Protein AF-A0A6M0BKE5-F1 (afdb_monomer)

Mean predicted aligned error: 8.81 Å

Structure (mmCIF, N/CA/C/O backbone):
data_AF-A0A6M0BKE5-F1
#
_entry.id   AF-A0A6M0BKE5-F1
#
loop_
_atom_site.group_PDB
_atom_site.id
_atom_site.type_symbol
_atom_site.label_atom_id
_atom_site.label_alt_id
_atom_site.label_comp_id
_atom_site.label_asym_id
_atom_site.label_entity_id
_atom_site.label_seq_id
_atom_site.pdbx_PDB_ins_code
_atom_site.Cartn_x
_atom_site.Cartn_y
_atom_site.Cartn_z
_atom_site.occupancy
_atom_site.B_iso_or_equiv
_atom_site.auth_seq_id
_atom_site.auth_comp_id
_atom_site.auth_asym_id
_atom_site.auth_atom_id
_atom_site.pdbx_PDB_model_num
ATOM 1 N N . LYS A 1 1 ? 5.192 2.633 21.430 1.00 71.31 1 LYS A N 1
ATOM 2 C CA . LYS A 1 1 ? 5.355 3.315 20.120 1.00 71.31 1 LYS A CA 1
ATOM 3 C C . LYS A 1 1 ? 6.384 2.606 19.239 1.00 71.31 1 LYS A C 1
ATOM 5 O O . LYS A 1 1 ? 5.980 2.120 18.198 1.00 71.31 1 LYS A O 1
ATOM 10 N N . ALA A 1 2 ? 7.643 2.433 19.668 1.00 86.12 2 ALA A N 1
ATOM 11 C CA . ALA A 1 2 ? 8.632 1.654 18.903 1.00 86.12 2 ALA A CA 1
ATOM 12 C C . ALA A 1 2 ? 8.200 0.191 18.651 1.00 86.12 2 ALA A C 1
ATOM 14 O O . ALA A 1 2 ? 8.270 -0.277 17.526 1.00 86.12 2 ALA A O 1
ATOM 15 N N . ILE A 1 3 ? 7.655 -0.493 19.668 1.00 90.69 3 ILE A N 1
ATOM 16 C CA . ILE A 1 3 ? 7.128 -1.866 19.529 1.00 90.69 3 ILE A CA 1
ATOM 17 C C . ILE A 1 3 ? 5.989 -1.932 18.498 1.00 90.69 3 ILE A C 1
ATOM 19 O O . ILE A 1 3 ? 6.004 -2.782 17.622 1.00 90.69 3 ILE A O 1
ATOM 23 N N . SER A 1 4 ? 5.031 -1.001 18.555 1.00 89.56 4 SER A N 1
ATOM 24 C CA . SER A 1 4 ? 3.914 -0.923 17.602 1.00 89.56 4 SER A CA 1
ATOM 25 C C . SER A 1 4 ? 4.390 -0.679 16.168 1.00 89.56 4 SER A C 1
ATOM 27 O O . SER A 1 4 ? 3.840 -1.255 15.238 1.00 89.56 4 SER A O 1
ATOM 29 N N . PHE A 1 5 ? 5.427 0.145 15.990 1.00 92.38 5 PHE A N 1
ATOM 30 C CA . PHE A 1 5 ? 6.052 0.355 14.686 1.00 92.38 5 PHE A CA 1
ATOM 31 C C . PHE A 1 5 ? 6.738 -0.916 14.174 1.00 92.38 5 PHE A C 1
ATOM 33 O O . PHE A 1 5 ? 6.545 -1.274 13.020 1.00 92.38 5 PHE A O 1
ATOM 40 N N . LEU A 1 6 ? 7.481 -1.633 15.026 1.00 95.19 6 LEU A N 1
ATOM 41 C CA . LEU A 1 6 ? 8.110 -2.903 14.647 1.00 95.19 6 LEU A CA 1
ATOM 42 C C . LEU A 1 6 ? 7.075 -3.962 14.264 1.00 95.19 6 LEU A C 1
ATOM 44 O O . LEU A 1 6 ? 7.254 -4.643 13.263 1.00 95.19 6 LEU A O 1
ATOM 48 N N . ILE A 1 7 ? 5.975 -4.067 15.013 1.00 94.88 7 ILE A N 1
ATOM 49 C CA . ILE A 1 7 ? 4.857 -4.953 14.661 1.00 94.88 7 ILE A CA 1
ATOM 50 C C . ILE A 1 7 ? 4.284 -4.553 13.298 1.00 94.88 7 ILE A C 1
ATOM 52 O O . ILE A 1 7 ? 4.136 -5.407 12.431 1.00 94.88 7 ILE A O 1
ATOM 56 N N . GLY A 1 8 ? 4.023 -3.260 13.083 1.00 94.50 8 GLY A N 1
ATOM 57 C CA . GLY A 1 8 ? 3.546 -2.753 11.796 1.00 94.50 8 GLY A CA 1
ATOM 58 C C . GLY A 1 8 ? 4.498 -3.068 10.641 1.00 94.50 8 GLY A C 1
ATOM 59 O O . GLY A 1 8 ? 4.040 -3.481 9.583 1.00 94.50 8 GLY A O 1
ATOM 60 N N . LEU A 1 9 ? 5.809 -2.941 10.862 1.00 96.19 9 LEU A N 1
ATOM 61 C CA . LEU A 1 9 ? 6.849 -3.256 9.882 1.00 96.19 9 LEU A CA 1
ATOM 62 C C . LEU A 1 9 ? 6.912 -4.754 9.562 1.00 96.19 9 LEU A C 1
ATOM 64 O O . LEU A 1 9 ? 7.038 -5.135 8.403 1.00 96.19 9 LEU A O 1
ATOM 68 N N . VAL A 1 10 ? 6.814 -5.609 10.582 1.00 96.88 10 VAL A N 1
ATOM 69 C CA . VAL A 1 10 ? 6.786 -7.065 10.393 1.00 96.88 10 VAL A CA 1
ATOM 70 C C . VAL A 1 10 ? 5.536 -7.475 9.622 1.00 96.88 10 VAL A C 1
ATOM 72 O O . VAL A 1 10 ? 5.645 -8.254 8.681 1.00 96.88 10 VAL A O 1
ATOM 75 N N . ILE A 1 11 ? 4.368 -6.931 9.972 1.00 95.62 11 ILE A N 1
ATOM 76 C CA . ILE A 1 11 ? 3.110 -7.218 9.273 1.00 95.62 11 ILE A CA 1
ATOM 77 C C . ILE A 1 11 ? 3.182 -6.745 7.818 1.00 95.62 11 ILE A C 1
ATOM 79 O O . ILE A 1 11 ? 2.828 -7.509 6.921 1.00 95.62 11 ILE A O 1
ATOM 83 N N . SER A 1 12 ? 3.660 -5.522 7.564 1.00 96.00 12 SER A N 1
ATOM 84 C CA . SER A 1 12 ? 3.732 -4.992 6.200 1.00 96.00 12 SER A CA 1
ATOM 85 C C . SER A 1 12 ? 4.716 -5.764 5.325 1.00 96.00 12 SER A C 1
ATOM 87 O O . SER A 1 12 ? 4.403 -6.019 4.168 1.00 96.00 12 SER A O 1
ATOM 89 N N . LEU A 1 13 ? 5.855 -6.207 5.863 1.00 95.81 13 LEU A N 1
ATOM 90 C CA . LEU A 1 13 ? 6.785 -7.075 5.135 1.00 95.81 13 LEU A CA 1
ATOM 91 C C . LEU A 1 13 ? 6.209 -8.477 4.914 1.00 95.81 13 LEU A C 1
ATOM 93 O O . LEU A 1 13 ? 6.245 -8.981 3.795 1.00 95.81 13 LEU A O 1
ATOM 97 N N . ALA A 1 14 ? 5.653 -9.105 5.954 1.00 95.94 14 ALA A N 1
ATOM 98 C CA . ALA A 1 14 ? 5.108 -10.459 5.860 1.00 95.94 14 ALA A CA 1
ATOM 99 C C . ALA A 1 14 ? 3.994 -10.547 4.809 1.00 95.94 14 ALA A C 1
ATOM 101 O O . ALA A 1 14 ? 3.972 -11.474 4.001 1.00 95.94 14 ALA A O 1
ATOM 102 N N . LEU A 1 15 ? 3.114 -9.546 4.781 1.00 94.88 15 LEU A N 1
ATOM 103 C CA . LEU A 1 15 ? 1.979 -9.476 3.865 1.00 94.88 15 LEU A CA 1
ATOM 104 C C . LEU A 1 15 ? 2.276 -8.700 2.570 1.00 94.88 15 LEU A C 1
ATOM 106 O O . LEU A 1 15 ? 1.361 -8.512 1.776 1.00 94.88 15 LEU A O 1
ATOM 110 N N . ASN A 1 16 ? 3.511 -8.226 2.358 1.00 96.06 16 ASN A N 1
ATOM 111 C CA . ASN A 1 16 ? 3.893 -7.328 1.258 1.00 96.06 16 ASN A CA 1
ATOM 112 C C . ASN A 1 16 ? 2.871 -6.197 1.020 1.00 96.06 16 ASN A C 1
ATOM 114 O O . ASN A 1 16 ? 2.302 -6.030 -0.062 1.00 96.06 16 ASN A O 1
ATOM 118 N N . ILE A 1 17 ? 2.586 -5.452 2.085 1.00 95.31 17 ILE A N 1
ATOM 119 C CA . ILE A 1 17 ? 1.710 -4.285 2.043 1.00 95.31 17 ILE A CA 1
ATOM 120 C C . ILE A 1 17 ? 2.586 -3.072 1.743 1.00 95.31 17 ILE A C 1
ATOM 122 O O . ILE A 1 17 ? 3.230 -2.518 2.636 1.00 95.31 17 ILE A O 1
ATOM 126 N N . ASP A 1 18 ? 2.594 -2.661 0.478 1.00 95.94 18 ASP A N 1
ATOM 127 C CA . ASP A 1 18 ? 3.297 -1.480 -0.019 1.00 95.94 18 ASP A CA 1
ATOM 128 C C . ASP A 1 18 ? 2.288 -0.403 -0.438 1.00 95.94 18 ASP A C 1
ATOM 130 O O . ASP A 1 18 ? 1.642 -0.489 -1.483 1.00 95.94 18 ASP A O 1
ATOM 134 N N . 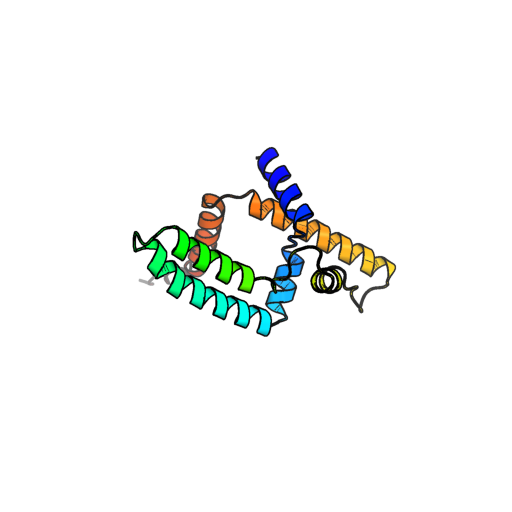THR A 1 19 ? 2.179 0.647 0.378 1.00 95.75 19 THR A N 1
ATOM 135 C CA . THR A 1 19 ? 1.253 1.767 0.163 1.00 95.75 19 THR A CA 1
ATOM 136 C C . THR A 1 19 ? 1.482 2.474 -1.178 1.00 95.75 19 THR A C 1
ATOM 138 O O . THR A 1 19 ? 0.517 2.913 -1.807 1.00 95.75 19 THR A O 1
ATOM 141 N N . ILE A 1 20 ? 2.731 2.598 -1.641 1.00 95.81 20 ILE A N 1
ATOM 142 C CA . ILE A 1 20 ? 3.036 3.276 -2.909 1.00 95.81 20 ILE A CA 1
ATOM 143 C C . ILE A 1 20 ? 2.583 2.408 -4.080 1.00 95.81 20 ILE A C 1
ATOM 145 O O . ILE A 1 20 ? 1.962 2.923 -5.012 1.00 95.81 20 ILE A O 1
ATOM 149 N N . ASN A 1 21 ? 2.877 1.110 -4.038 1.00 94.38 21 ASN A N 1
ATOM 150 C CA . ASN A 1 21 ? 2.434 0.170 -5.061 1.00 94.38 21 ASN A CA 1
ATOM 151 C C . ASN A 1 21 ? 0.900 0.109 -5.128 1.00 94.38 21 ASN A C 1
ATOM 153 O O . ASN A 1 21 ? 0.333 0.419 -6.173 1.00 94.38 21 ASN A O 1
ATOM 157 N N . ILE A 1 22 ? 0.228 -0.141 -3.998 1.00 93.81 22 ILE A N 1
ATOM 158 C CA . ILE A 1 22 ? -1.243 -0.175 -3.910 1.00 93.81 22 ILE A CA 1
ATOM 159 C C . ILE A 1 22 ? -1.844 1.110 -4.496 1.00 93.81 22 ILE A C 1
ATOM 161 O O . ILE A 1 22 ? -2.712 1.055 -5.364 1.00 93.81 22 ILE A O 1
ATOM 165 N N . SER A 1 23 ? -1.345 2.277 -4.079 1.00 93.12 23 SER A N 1
ATOM 166 C CA . SER A 1 23 ? -1.830 3.566 -4.582 1.00 93.12 23 SER A CA 1
ATOM 167 C C . SER A 1 23 ? -1.663 3.699 -6.101 1.00 93.12 23 SER A C 1
ATOM 169 O O . SER A 1 23 ? -2.596 4.117 -6.788 1.00 93.12 23 SER A O 1
ATOM 171 N N . ASN A 1 24 ? -0.519 3.281 -6.653 1.00 91.75 24 ASN A N 1
ATOM 172 C CA . ASN A 1 24 ? -0.279 3.327 -8.0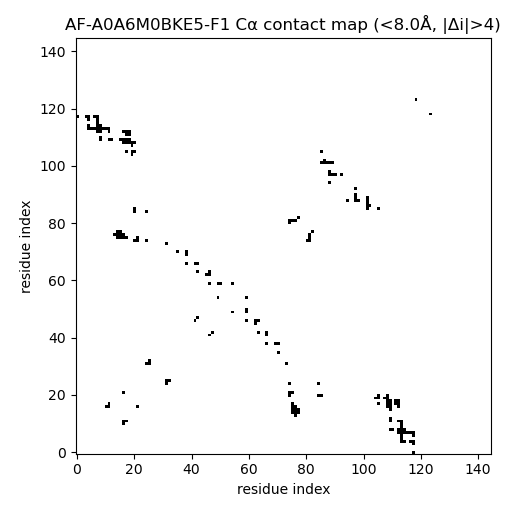97 1.00 91.75 24 ASN A CA 1
ATOM 173 C C . ASN A 1 24 ? -1.235 2.414 -8.876 1.00 91.75 24 ASN A C 1
ATOM 175 O O . ASN A 1 24 ? -1.761 2.844 -9.904 1.00 91.75 24 ASN A O 1
ATOM 179 N N . GLN A 1 25 ? -1.495 1.199 -8.390 1.00 90.38 25 GLN A N 1
ATOM 180 C CA . GLN A 1 25 ? -2.400 0.263 -9.065 1.00 90.38 25 GLN A CA 1
ATOM 181 C C . GLN A 1 25 ? -3.845 0.761 -9.032 1.00 90.38 25 GLN A C 1
ATOM 183 O O . GLN A 1 25 ? -4.524 0.774 -10.057 1.00 90.38 25 GLN A O 1
ATOM 188 N N . PHE A 1 26 ? -4.301 1.265 -7.883 1.00 89.62 26 PHE A N 1
ATOM 189 C CA . PHE A 1 26 ? -5.636 1.852 -7.757 1.00 89.62 26 PHE A CA 1
ATOM 190 C C . PHE A 1 26 ? -5.789 3.121 -8.599 1.00 89.62 26 PHE A C 1
ATOM 192 O O . PHE A 1 26 ? -6.852 3.352 -9.175 1.00 89.62 26 PHE A O 1
ATOM 199 N N . TYR A 1 27 ? -4.748 3.951 -8.688 1.00 90.00 27 TYR A N 1
ATOM 200 C CA . TYR A 1 27 ? -4.792 5.175 -9.483 1.00 90.00 27 TYR A CA 1
ATOM 201 C C . TYR A 1 27 ? -4.845 4.883 -10.990 1.00 90.00 27 TYR A C 1
ATOM 203 O O . TYR A 1 27 ? -5.592 5.546 -11.711 1.00 90.00 27 TYR A O 1
ATOM 211 N N . LYS A 1 28 ? -4.095 3.879 -11.465 1.00 87.94 28 LYS A N 1
ATOM 212 C CA . LYS A 1 28 ? -4.019 3.514 -12.889 1.00 87.94 28 LYS A CA 1
ATOM 213 C C . LYS A 1 28 ? -5.189 2.638 -13.358 1.00 87.94 28 LYS A C 1
ATOM 215 O O . LYS A 1 28 ? -5.706 2.862 -14.450 1.00 87.94 28 LYS A O 1
ATOM 220 N N . ASN A 1 29 ? -5.634 1.670 -12.551 1.00 86.38 29 ASN A N 1
ATOM 221 C CA . ASN A 1 29 ? -6.632 0.677 -12.959 1.00 86.38 29 ASN A CA 1
ATOM 222 C C . ASN A 1 29 ? -8.045 1.042 -12.484 1.00 86.38 29 ASN A C 1
ATOM 224 O O . ASN A 1 29 ? -8.460 0.777 -11.353 1.00 86.38 29 ASN A O 1
ATOM 228 N N . HIS A 1 30 ? -8.839 1.602 -13.400 1.00 85.25 30 HIS A N 1
ATOM 229 C CA . HIS A 1 30 ? -10.236 1.962 -13.132 1.00 85.25 30 HIS A CA 1
ATOM 230 C C . HIS A 1 30 ? -11.132 0.738 -12.843 1.00 85.25 30 HIS A C 1
ATOM 232 O O . HIS A 1 30 ? -12.137 0.865 -12.143 1.00 85.25 30 HIS A O 1
ATOM 238 N N . SER A 1 31 ? -10.752 -0.442 -13.346 1.00 83.50 31 SER A N 1
ATOM 239 C CA . SER A 1 31 ? -11.415 -1.730 -13.099 1.00 83.50 31 SER A CA 1
ATOM 240 C C . SER A 1 31 ? -11.257 -2.201 -11.653 1.00 83.50 31 SER A C 1
ATOM 242 O O . SER A 1 31 ? -12.250 -2.563 -11.031 1.00 83.50 31 SER A O 1
ATOM 244 N N . VAL A 1 32 ? -10.047 -2.117 -11.088 1.00 83.88 32 VAL A N 1
ATOM 245 C CA . VAL A 1 32 ? -9.768 -2.475 -9.684 1.00 83.88 32 VAL A CA 1
ATOM 246 C C . VAL A 1 32 ? -10.603 -1.601 -8.751 1.00 83.88 32 VAL A C 1
ATOM 248 O O . VAL A 1 32 ? -11.277 -2.105 -7.858 1.00 83.88 32 VAL A O 1
ATOM 251 N N . ARG A 1 33 ? -10.661 -0.291 -9.017 1.00 83.94 33 ARG A N 1
ATOM 252 C CA . ARG A 1 33 ? -11.520 0.635 -8.262 1.00 83.94 33 ARG A CA 1
ATOM 253 C C . ARG A 1 33 ? -13.004 0.283 -8.359 1.00 83.94 33 ARG A C 1
ATOM 255 O O . ARG A 1 33 ? -13.713 0.355 -7.359 1.00 83.94 33 ARG A O 1
ATOM 262 N N . ALA A 1 34 ? -13.483 -0.063 -9.553 1.00 86.81 34 ALA A N 1
ATOM 263 C CA . ALA A 1 34 ? -14.879 -0.436 -9.758 1.00 86.81 34 ALA A CA 1
ATOM 264 C C . ALA A 1 34 ? -15.233 -1.736 -9.018 1.00 86.81 34 ALA A C 1
ATOM 266 O O . ALA A 1 34 ? -16.251 -1.775 -8.331 1.00 86.81 34 ALA A O 1
ATOM 267 N N . ALA A 1 35 ? -14.364 -2.748 -9.091 1.00 85.44 35 ALA A N 1
ATOM 268 C CA . ALA A 1 35 ? -14.534 -4.020 -8.395 1.00 85.44 35 ALA A CA 1
ATOM 269 C C . ALA A 1 35 ? -14.560 -3.834 -6.870 1.00 85.44 35 ALA A C 1
ATOM 271 O O . ALA A 1 35 ? -15.482 -4.308 -6.211 1.00 85.44 35 ALA A O 1
ATOM 272 N N . VAL A 1 36 ? -13.627 -3.055 -6.308 1.00 87.12 36 VAL A N 1
ATOM 273 C CA . VAL A 1 36 ? -13.618 -2.749 -4.865 1.00 87.12 36 VAL A CA 1
ATOM 274 C C . VAL A 1 36 ? -14.899 -2.036 -4.439 1.00 87.12 36 VAL A C 1
ATOM 276 O O . VAL A 1 36 ? -15.482 -2.387 -3.416 1.00 87.12 36 VAL A O 1
ATOM 279 N N . ASN A 1 37 ? -15.384 -1.070 -5.224 1.00 88.69 37 ASN A N 1
ATOM 280 C CA . ASN A 1 37 ? -16.637 -0.378 -4.913 1.00 88.69 37 ASN A CA 1
ATOM 281 C C . ASN A 1 37 ? -17.848 -1.320 -4.973 1.00 88.69 37 ASN A C 1
ATOM 283 O O . ASN A 1 37 ? -18.748 -1.212 -4.144 1.00 88.69 37 ASN A O 1
ATOM 287 N N . G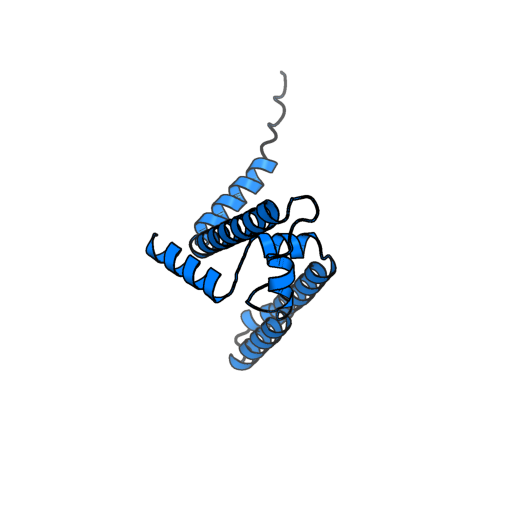LN A 1 38 ? -17.873 -2.251 -5.929 1.00 87.50 38 GLN A N 1
ATOM 288 C CA . GLN A 1 38 ? -18.930 -3.255 -6.034 1.00 87.50 38 GLN A CA 1
ATOM 289 C C . GLN A 1 38 ? -18.949 -4.177 -4.808 1.00 87.50 38 GLN A C 1
ATOM 291 O O . GLN A 1 38 ? -20.008 -4.350 -4.204 1.00 87.50 38 GLN A O 1
ATOM 296 N N . VAL A 1 39 ? -17.788 -4.702 -4.405 1.00 86.00 39 VAL A N 1
ATOM 297 C CA . VAL A 1 39 ? -17.659 -5.541 -3.202 1.00 86.00 39 VAL A CA 1
ATOM 298 C C . VAL A 1 39 ? -18.011 -4.744 -1.943 1.00 86.00 39 VAL A C 1
ATOM 300 O O . VAL A 1 39 ? -18.764 -5.218 -1.100 1.00 86.00 39 VAL A O 1
ATOM 303 N N . THR A 1 40 ? -17.570 -3.489 -1.844 1.00 85.25 40 THR A N 1
ATOM 304 C CA . THR A 1 40 ? -17.895 -2.613 -0.705 1.00 85.25 40 THR A CA 1
ATOM 305 C C . THR A 1 40 ? -19.401 -2.385 -0.573 1.00 85.25 40 THR A C 1
ATOM 307 O O . THR A 1 40 ? -19.940 -2.493 0.525 1.00 85.25 40 THR A O 1
ATOM 310 N N . ASN A 1 41 ? -20.103 -2.114 -1.679 1.00 86.44 41 ASN A N 1
ATOM 311 C CA . ASN A 1 41 ? -21.561 -1.947 -1.662 1.00 86.44 41 ASN A CA 1
ATOM 312 C C . ASN A 1 41 ? -22.277 -3.222 -1.210 1.00 86.44 41 ASN A C 1
ATOM 314 O O . ASN A 1 41 ? -23.289 -3.148 -0.514 1.00 86.44 41 ASN A O 1
ATOM 318 N N . ARG A 1 42 ? -21.743 -4.386 -1.586 1.00 81.62 42 ARG A N 1
ATOM 319 C CA . ARG A 1 42 ? -22.255 -5.677 -1.140 1.00 81.62 42 ARG A CA 1
ATOM 320 C C . ARG A 1 42 ? -22.061 -5.859 0.366 1.00 81.62 42 ARG A C 1
ATOM 322 O O . ARG A 1 42 ? -23.043 -6.101 1.053 1.00 81.62 42 ARG A O 1
ATOM 329 N N . ILE A 1 43 ? -20.854 -5.619 0.884 1.00 82.38 43 ILE A N 1
ATOM 330 C CA . ILE A 1 43 ? -20.546 -5.692 2.324 1.00 82.38 43 ILE A CA 1
ATOM 331 C C . ILE A 1 43 ? -21.441 -4.741 3.122 1.00 82.38 43 ILE A C 1
ATOM 333 O O . ILE A 1 43 ? -22.062 -5.142 4.097 1.00 82.38 43 ILE A O 1
ATOM 337 N N . VAL A 1 44 ? -21.562 -3.477 2.717 1.00 84.94 44 VAL A N 1
ATOM 338 C CA . VAL A 1 44 ? -22.370 -2.505 3.472 1.00 84.94 44 VAL A CA 1
ATOM 339 C C . VAL A 1 44 ? -23.846 -2.914 3.515 1.00 84.94 44 VAL A C 1
ATOM 341 O O . VAL A 1 44 ? -24.474 -2.790 4.566 1.00 84.94 44 VAL A O 1
ATOM 344 N N . ASN A 1 45 ? -24.390 -3.437 2.414 1.00 82.00 45 ASN A N 1
ATOM 345 C CA . ASN A 1 45 ? -25.792 -3.848 2.347 1.00 82.00 45 ASN A CA 1
ATOM 346 C C . ASN A 1 45 ? -26.059 -5.193 3.045 1.00 82.00 45 ASN A C 1
ATOM 348 O O . ASN A 1 45 ? -27.042 -5.310 3.773 1.00 82.00 45 ASN A O 1
ATOM 352 N N . GLU A 1 46 ? -25.203 -6.197 2.841 1.00 73.81 46 GLU A N 1
ATOM 353 C CA . GLU A 1 46 ? -25.371 -7.551 3.390 1.00 73.81 46 GLU A CA 1
ATOM 354 C C . GLU A 1 46 ? -24.916 -7.622 4.857 1.00 73.81 46 GLU A C 1
ATOM 356 O O . GLU A 1 46 ? -25.651 -8.092 5.727 1.00 73.81 46 GLU A O 1
ATOM 361 N N . THR A 1 47 ? -23.737 -7.082 5.172 1.00 72.94 47 THR A N 1
ATOM 362 C CA . THR A 1 47 ? -23.183 -7.076 6.534 1.00 72.94 47 THR A CA 1
ATOM 363 C C . THR A 1 47 ? -23.869 -6.042 7.427 1.00 72.94 47 THR A C 1
ATOM 365 O O . THR A 1 47 ? -24.037 -6.279 8.621 1.00 72.94 47 THR A O 1
ATOM 368 N N . GLY A 1 48 ? -24.333 -4.913 6.875 1.00 72.94 48 GLY A N 1
ATOM 369 C CA . GLY A 1 48 ? -25.099 -3.918 7.636 1.00 72.94 48 GLY A CA 1
ATOM 370 C C . GLY A 1 48 ? -26.388 -4.489 8.235 1.00 72.94 48 GLY A C 1
ATOM 371 O O . GLY A 1 48 ? -26.731 -4.163 9.371 1.00 72.94 48 GLY A O 1
ATOM 372 N N . ALA A 1 49 ? -27.053 -5.395 7.513 1.00 70.38 49 ALA A N 1
ATOM 373 C CA . ALA A 1 49 ? -28.230 -6.102 8.005 1.00 70.38 49 ALA A CA 1
ATOM 374 C C . ALA A 1 49 ? -27.879 -7.138 9.091 1.00 70.38 49 ALA A C 1
ATOM 376 O O . ALA A 1 49 ? -28.604 -7.248 10.078 1.00 70.38 49 ALA A O 1
ATOM 377 N N . CYS A 1 50 ? -26.752 -7.854 8.961 1.00 74.31 50 CYS A N 1
ATOM 378 C CA . CYS A 1 50 ? -26.360 -8.875 9.942 1.00 74.31 50 CYS A CA 1
ATOM 379 C C . CYS A 1 50 ? -25.731 -8.310 11.225 1.00 74.31 50 CYS A C 1
ATOM 381 O O . CYS A 1 50 ? -25.844 -8.937 12.270 1.00 74.31 50 CYS A O 1
ATOM 383 N N . LEU A 1 51 ? -25.124 -7.118 11.190 1.00 73.50 51 LEU A N 1
ATOM 384 C CA . LEU A 1 51 ? -24.599 -6.449 12.391 1.00 73.50 51 LEU A CA 1
ATOM 385 C C . LEU A 1 51 ? -25.690 -5.776 13.237 1.00 73.50 51 LEU A C 1
ATOM 387 O O . LEU A 1 51 ? -25.487 -5.545 14.427 1.00 73.50 51 LEU A O 1
ATOM 391 N N . GLN A 1 52 ? -26.824 -5.419 12.626 1.00 72.25 52 GLN A N 1
ATOM 392 C CA . GLN A 1 52 ? -27.953 -4.788 13.322 1.00 72.25 52 GLN A CA 1
ATOM 393 C C . GLN A 1 52 ? -28.921 -5.802 13.933 1.00 72.25 52 GLN A C 1
ATOM 395 O O . GLN A 1 52 ? -29.668 -5.462 14.849 1.00 72.25 52 GLN A O 1
ATOM 400 N N . GLN A 1 53 ? -28.917 -7.035 13.433 1.00 63.62 53 GLN A N 1
ATOM 401 C CA . GLN A 1 53 ? -29.804 -8.093 13.884 1.00 63.62 53 GLN A CA 1
ATOM 402 C C . GLN A 1 53 ? -28.979 -9.109 14.679 1.00 63.62 53 GLN A C 1
ATOM 404 O O . GLN A 1 53 ? -27.971 -9.585 14.173 1.00 63.62 53 GLN A O 1
ATOM 409 N N . GLU A 1 54 ? -29.400 -9.475 15.896 1.00 60.25 54 G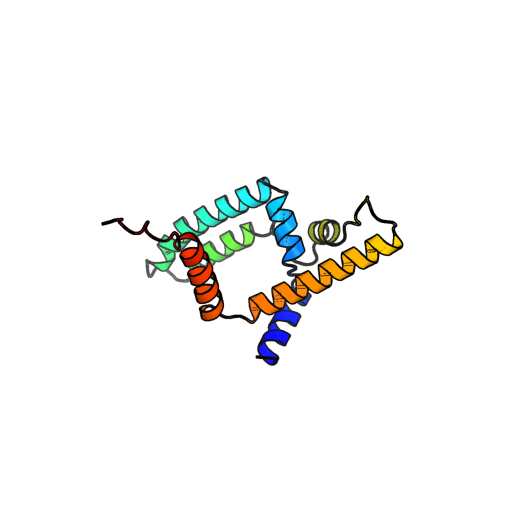LU A N 1
ATOM 410 C CA . GLU A 1 54 ? -28.870 -10.633 16.650 1.00 60.25 54 GLU A CA 1
ATOM 411 C C . GLU A 1 54 ? -29.225 -11.957 15.933 1.00 60.25 54 GLU A C 1
ATOM 413 O O . GLU A 1 54 ? -29.876 -12.846 16.479 1.00 60.25 54 GLU A O 1
ATOM 418 N N . SER A 1 55 ? -28.875 -12.073 14.653 1.00 58.84 55 SER A N 1
ATOM 419 C CA . SER A 1 55 ? -29.005 -13.293 13.873 1.00 58.84 55 SER A CA 1
ATOM 420 C C . SER A 1 55 ? -27.884 -14.258 14.250 1.00 58.84 55 SER A C 1
ATOM 422 O O . SER A 1 55 ? -26.824 -13.837 14.721 1.00 58.84 55 SER A O 1
ATOM 424 N N . ASN A 1 56 ? -28.129 -15.554 14.039 1.00 59.62 56 ASN A N 1
ATOM 425 C CA . ASN A 1 56 ? -27.179 -16.640 14.268 1.00 59.62 56 ASN A CA 1
ATOM 426 C C . ASN A 1 56 ? -25.770 -16.226 13.829 1.00 59.62 56 ASN A C 1
ATOM 428 O O . ASN A 1 56 ? -25.526 -15.970 12.652 1.00 59.62 56 ASN A O 1
ATOM 432 N N . SER A 1 57 ? -24.856 -16.164 14.802 1.00 66.31 57 SER A N 1
ATOM 433 C CA . SER A 1 57 ? -23.506 -15.611 14.644 1.00 66.31 57 SER A CA 1
ATOM 434 C C . SER A 1 57 ? -22.794 -16.168 13.403 1.00 66.31 57 SER A C 1
ATOM 436 O O . SER A 1 57 ? -22.149 -15.423 12.671 1.00 66.31 57 SER A O 1
ATOM 438 N N . ASN A 1 58 ? -23.002 -17.454 13.110 1.00 74.00 58 ASN A N 1
ATOM 439 C CA . ASN A 1 58 ? -22.343 -18.181 12.028 1.00 74.00 58 ASN A CA 1
ATOM 440 C C . ASN A 1 58 ? -22.725 -17.680 10.622 1.00 74.00 58 ASN A C 1
ATOM 442 O O . ASN A 1 58 ? -21.841 -17.551 9.785 1.00 74.00 58 ASN A O 1
ATOM 446 N N . ASP A 1 59 ? -23.984 -17.298 10.377 1.00 78.00 59 ASP A N 1
ATOM 447 C CA . ASP A 1 59 ? -24.425 -16.842 9.045 1.00 78.00 59 ASP A CA 1
ATOM 448 C C . ASP A 1 59 ? -23.815 -15.470 8.689 1.00 78.00 59 ASP A C 1
ATOM 450 O O . ASP A 1 59 ? -23.485 -15.182 7.534 1.00 78.00 59 ASP A O 1
ATOM 454 N N . CYS A 1 60 ? -23.627 -14.609 9.698 1.00 81.75 60 CYS A N 1
ATOM 455 C CA . CYS A 1 60 ? -22.968 -13.309 9.529 1.00 81.75 60 CYS A CA 1
ATOM 456 C C . CYS A 1 60 ? -21.456 -13.485 9.325 1.00 81.75 60 CYS A C 1
ATOM 458 O O . CYS A 1 60 ? -20.880 -12.817 8.466 1.00 81.75 60 CYS A O 1
ATOM 460 N N . TYR A 1 61 ? -20.822 -14.415 10.052 1.00 82.44 61 TYR A N 1
ATOM 461 C CA . TYR A 1 61 ? -19.419 -14.772 9.817 1.00 82.44 61 TYR A CA 1
ATOM 462 C C . TYR A 1 61 ? -19.199 -15.283 8.390 1.00 82.44 61 TYR A C 1
ATOM 464 O O . TYR A 1 61 ? -18.294 -14.781 7.726 1.00 82.44 61 TYR A O 1
ATOM 472 N N . ASP A 1 62 ? -20.050 -16.185 7.897 1.00 84.62 62 ASP A N 1
ATOM 473 C CA . ASP A 1 62 ? -19.953 -16.735 6.537 1.00 84.62 62 ASP A CA 1
ATOM 474 C C . ASP A 1 62 ? -20.147 -15.663 5.451 1.00 84.62 62 ASP A C 1
ATOM 476 O O . ASP A 1 62 ? -19.477 -15.665 4.416 1.00 84.62 62 ASP A O 1
ATOM 480 N N . SER A 1 63 ? -21.022 -14.685 5.703 1.00 81.12 63 SER A N 1
ATOM 481 C CA . SER A 1 63 ? -21.224 -13.553 4.790 1.00 81.12 63 SER A CA 1
ATOM 482 C C . SER A 1 63 ? -19.993 -12.637 4.731 1.00 81.12 63 SER A C 1
ATOM 484 O O . SER A 1 63 ? -19.611 -12.167 3.659 1.00 81.12 63 SER A O 1
ATOM 486 N N . ILE A 1 64 ? -19.338 -12.399 5.874 1.00 82.81 64 ILE A N 1
ATOM 487 C CA . ILE A 1 64 ? -18.110 -11.596 5.941 1.00 82.81 64 ILE A CA 1
ATOM 488 C C . ILE A 1 64 ? -16.949 -12.338 5.276 1.00 82.81 64 ILE A C 1
ATOM 490 O O . ILE A 1 64 ? -16.207 -11.725 4.510 1.00 82.81 64 ILE A O 1
ATOM 494 N N . THR A 1 65 ? -16.780 -13.635 5.539 1.00 85.00 65 THR A N 1
ATOM 495 C CA . THR A 1 65 ? -15.682 -14.420 4.955 1.00 85.00 65 THR A CA 1
ATOM 496 C C . THR A 1 65 ? -15.826 -14.534 3.443 1.00 85.00 65 THR A C 1
ATOM 498 O O . THR A 1 65 ? -14.858 -14.259 2.739 1.00 85.00 65 THR A O 1
ATOM 501 N N . SER A 1 66 ? -17.031 -14.797 2.926 1.00 84.88 66 SER A N 1
ATOM 502 C CA . SER A 1 66 ? -17.272 -14.808 1.478 1.00 84.88 66 SER A CA 1
ATOM 503 C C . SER A 1 66 ? -16.971 -13.455 0.828 1.00 84.88 66 SER A C 1
ATOM 505 O O . SER A 1 66 ? -16.417 -13.414 -0.269 1.00 84.88 66 SER A O 1
ATOM 507 N N . ALA A 1 67 ? -17.312 -12.342 1.482 1.00 80.62 67 ALA A N 1
ATOM 508 C CA . ALA A 1 67 ? -17.023 -11.018 0.941 1.00 80.62 67 ALA A CA 1
ATOM 509 C C . ALA A 1 67 ? -15.531 -10.642 1.024 1.00 80.62 67 ALA A C 1
ATOM 511 O O . ALA A 1 67 ? -15.048 -9.843 0.221 1.00 80.62 67 ALA A O 1
ATOM 512 N N . VAL A 1 68 ? -14.792 -11.209 1.983 1.00 81.88 68 VAL A N 1
ATOM 513 C CA . VAL A 1 68 ? -13.329 -11.087 2.064 1.00 81.88 68 VAL A CA 1
ATOM 514 C C . VAL A 1 68 ? -12.649 -11.928 0.983 1.00 81.88 68 VAL A C 1
ATOM 516 O O . VAL A 1 68 ? -11.685 -11.454 0.384 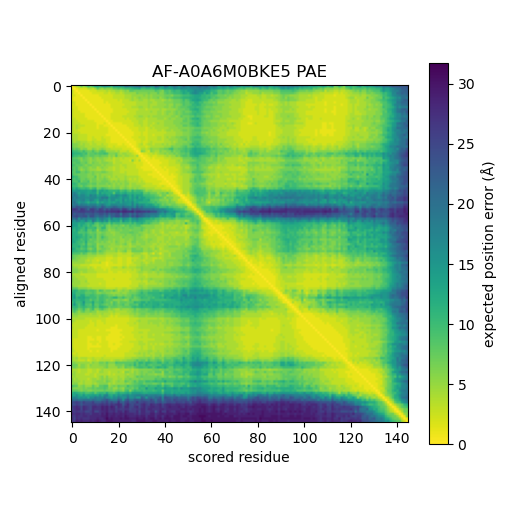1.00 81.88 68 VAL A O 1
ATOM 519 N N . ASP A 1 69 ? -13.167 -13.117 0.673 1.00 85.44 69 ASP A N 1
ATOM 520 C CA . ASP A 1 69 ? -12.663 -13.945 -0.431 1.00 85.44 69 ASP A CA 1
ATOM 521 C C . ASP A 1 69 ? -12.833 -13.243 -1.788 1.00 85.44 69 ASP A C 1
ATOM 523 O O . ASP A 1 69 ? -11.929 -13.278 -2.628 1.00 85.44 69 ASP A O 1
ATOM 527 N N . ASP A 1 70 ? -13.928 -12.496 -1.968 1.00 84.31 70 ASP A N 1
ATOM 528 C CA . ASP A 1 70 ? -14.148 -11.650 -3.149 1.00 84.31 70 ASP A CA 1
ATOM 529 C C . ASP A 1 70 ? -13.076 -10.546 -3.306 1.00 84.31 70 ASP A C 1
ATOM 531 O O . ASP A 1 70 ? -12.947 -9.978 -4.389 1.00 84.31 70 ASP A O 1
ATOM 535 N N . LEU A 1 71 ? -12.269 -10.246 -2.275 1.00 83.06 71 LEU A N 1
ATOM 536 C CA . LEU A 1 71 ? -11.159 -9.278 -2.314 1.00 83.06 71 LEU A CA 1
ATOM 537 C C . LEU A 1 71 ? -9.800 -9.911 -2.662 1.00 83.06 71 LEU A C 1
ATOM 539 O O . LEU A 1 71 ? -8.783 -9.214 -2.644 1.00 83.06 71 LEU A O 1
ATOM 543 N N . ALA A 1 72 ? -9.748 -11.193 -3.035 1.00 81.31 72 ALA A N 1
ATOM 544 C CA . ALA A 1 72 ? -8.499 -11.874 -3.401 1.00 81.31 72 ALA A CA 1
ATOM 545 C C . ALA A 1 72 ? -7.751 -11.231 -4.592 1.00 81.31 72 ALA A C 1
ATOM 547 O O . ALA A 1 72 ? -6.571 -11.499 -4.801 1.00 81.31 72 ALA A O 1
ATOM 548 N N . PHE A 1 73 ? -8.411 -10.360 -5.362 1.00 81.81 73 PHE A N 1
ATOM 549 C CA . PHE A 1 73 ? -7.803 -9.601 -6.459 1.00 81.81 73 PHE A CA 1
ATOM 550 C C . PHE A 1 73 ? -7.004 -8.366 -6.005 1.00 81.81 73 PHE A C 1
ATOM 552 O O . PHE A 1 73 ? -6.429 -7.672 -6.848 1.00 81.81 73 PHE A O 1
ATOM 559 N N . LEU A 1 74 ? -7.008 -8.030 -4.710 1.00 87.44 74 LEU A N 1
ATOM 560 C CA . LEU A 1 74 ? -6.309 -6.852 -4.209 1.00 87.44 74 LEU A CA 1
ATOM 561 C C . LEU A 1 74 ? -4.792 -6.939 -4.468 1.00 87.44 74 LEU A C 1
ATOM 563 O O . LEU A 1 74 ? -4.200 -8.009 -4.327 1.00 87.44 74 LEU A O 1
ATOM 567 N N . PRO A 1 75 ? -4.139 -5.806 -4.781 1.00 87.88 75 PRO A N 1
ATOM 568 C CA . PRO A 1 75 ? -2.710 -5.745 -5.075 1.00 87.88 75 PRO A CA 1
ATOM 569 C C . PRO A 1 75 ? -1.864 -5.770 -3.795 1.00 87.88 75 PRO A C 1
ATOM 571 O O . PRO A 1 75 ? -1.196 -4.800 -3.432 1.00 87.88 75 PRO A O 1
ATOM 574 N N . ILE A 1 76 ? -1.952 -6.876 -3.066 1.00 91.12 76 ILE A N 1
ATOM 575 C CA . ILE A 1 76 ? -1.240 -7.137 -1.815 1.00 91.12 76 ILE A CA 1
ATOM 576 C C . ILE A 1 76 ? -0.626 -8.538 -1.857 1.00 91.12 76 ILE A C 1
ATOM 578 O O . ILE A 1 76 ? -1.028 -9.389 -2.650 1.00 91.12 76 ILE A O 1
ATOM 582 N N . GLY A 1 77 ? 0.346 -8.801 -0.987 1.00 92.88 77 GLY A N 1
ATOM 583 C CA . GLY A 1 77 ? 0.973 -10.116 -0.895 1.00 92.88 77 GLY A CA 1
ATOM 584 C C . GLY A 1 77 ? 2.081 -10.354 -1.917 1.00 92.88 77 GLY A C 1
ATOM 585 O O . GLY A 1 77 ? 2.458 -9.496 -2.713 1.00 92.88 77 GLY A O 1
ATOM 586 N N . TRP A 1 78 ? 2.639 -11.557 -1.868 1.00 93.62 78 TRP A N 1
ATOM 587 C CA . TRP A 1 78 ? 3.781 -11.980 -2.685 1.00 93.62 78 TRP A CA 1
ATOM 588 C C . TRP A 1 78 ? 3.360 -12.649 -4.003 1.00 93.62 78 TRP A C 1
ATOM 590 O O . TRP A 1 78 ? 4.102 -13.458 -4.553 1.00 93.62 78 TRP A O 1
ATOM 600 N N . GLY A 1 79 ? 2.154 -12.353 -4.495 1.00 92.25 79 GLY A N 1
ATOM 601 C CA . GLY A 1 79 ? 1.668 -12.871 -5.773 1.00 92.25 79 GLY A CA 1
ATOM 602 C C . GLY A 1 79 ? 2.469 -12.319 -6.954 1.00 92.25 79 GLY A C 1
ATOM 603 O O . GLY A 1 79 ? 2.926 -11.178 -6.923 1.00 92.25 79 GLY A O 1
ATOM 604 N N . GLU A 1 80 ? 2.612 -13.119 -8.010 1.00 91.19 80 GLU A N 1
ATOM 605 C CA . GLU A 1 80 ? 3.408 -12.770 -9.195 1.00 91.19 80 GLU A CA 1
ATOM 606 C C . GLU A 1 80 ? 2.949 -11.458 -9.845 1.00 91.19 80 GLU A C 1
ATOM 608 O O . GLU A 1 80 ? 3.768 -10.585 -10.117 1.00 91.19 80 GLU A O 1
ATOM 613 N N . THR A 1 81 ? 1.637 -11.273 -10.011 1.00 88.94 81 THR A N 1
ATOM 614 C CA . THR A 1 81 ? 1.056 -10.045 -10.578 1.00 88.94 81 THR A CA 1
ATOM 615 C C . THR A 1 81 ? 1.426 -8.807 -9.766 1.00 88.94 81 THR A C 1
ATOM 617 O O . THR A 1 81 ? 1.804 -7.785 -10.333 1.00 88.94 81 THR A O 1
ATOM 620 N N . ASN A 1 82 ? 1.380 -8.911 -8.434 1.00 92.00 82 ASN A N 1
ATOM 621 C CA . ASN A 1 82 ? 1.735 -7.813 -7.546 1.00 92.00 82 ASN A CA 1
ATOM 622 C C . ASN A 1 82 ? 3.233 -7.490 -7.614 1.00 92.00 82 ASN A C 1
ATOM 624 O O . ASN A 1 82 ? 3.612 -6.323 -7.678 1.00 92.00 82 ASN A O 1
ATOM 628 N N . LEU A 1 83 ? 4.084 -8.519 -7.631 1.00 93.00 83 LEU A N 1
ATOM 629 C CA . LEU A 1 83 ? 5.536 -8.358 -7.687 1.00 93.00 83 LEU A CA 1
ATOM 630 C C . LEU A 1 83 ? 6.005 -7.761 -9.017 1.00 93.00 83 LEU A C 1
ATOM 632 O O . LEU A 1 83 ? 6.908 -6.927 -9.012 1.00 93.00 83 LEU A O 1
ATOM 636 N N . ILE A 1 84 ? 5.384 -8.141 -10.137 1.00 91.69 84 ILE A N 1
ATOM 637 C CA . ILE A 1 84 ? 5.706 -7.572 -11.452 1.00 91.69 84 ILE A CA 1
ATOM 638 C C . ILE A 1 84 ? 5.446 -6.062 -11.460 1.00 91.69 84 ILE A C 1
ATOM 640 O O . ILE A 1 84 ? 6.324 -5.307 -11.867 1.00 91.69 84 ILE A O 1
ATOM 644 N N . GLU A 1 85 ? 4.286 -5.608 -10.973 1.00 90.38 85 GLU A N 1
ATOM 645 C CA . GLU A 1 85 ? 3.982 -4.170 -10.913 1.00 90.38 85 GLU A CA 1
ATOM 646 C C . GLU A 1 85 ? 4.827 -3.427 -9.862 1.00 90.38 85 GLU A C 1
ATOM 648 O O . GLU A 1 85 ? 5.248 -2.288 -10.083 1.00 90.38 85 GLU A O 1
ATOM 653 N N . GLN A 1 86 ? 5.123 -4.065 -8.727 1.00 92.31 86 GLN A N 1
ATOM 654 C CA . GLN A 1 86 ? 5.919 -3.473 -7.650 1.00 92.31 86 GLN A CA 1
ATOM 655 C C . GLN A 1 86 ? 7.382 -3.249 -8.054 1.00 92.31 86 GLN A C 1
ATOM 657 O O . GLN A 1 86 ? 7.972 -2.228 -7.685 1.00 92.31 86 GLN A O 1
ATOM 662 N N . PHE A 1 87 ? 7.953 -4.184 -8.820 1.00 92.88 87 PHE A N 1
ATOM 663 C CA . PHE A 1 87 ? 9.347 -4.152 -9.259 1.00 92.88 87 PHE A CA 1
ATOM 664 C C . PHE A 1 87 ? 9.526 -3.756 -10.733 1.00 92.88 87 PHE A C 1
ATOM 666 O O . PHE A 1 87 ? 10.606 -3.950 -11.292 1.00 92.88 87 PHE A O 1
ATOM 673 N N . GLU A 1 88 ? 8.502 -3.164 -11.357 1.00 90.38 88 GLU A N 1
ATOM 674 C CA . GLU A 1 88 ? 8.577 -2.670 -12.734 1.00 90.38 88 GLU A CA 1
ATOM 675 C C . GLU A 1 88 ? 9.647 -1.568 -12.856 1.00 90.38 88 GLU A C 1
ATOM 677 O O . GLU A 1 88 ? 9.550 -0.491 -12.249 1.00 90.38 88 GLU A O 1
ATOM 682 N N . GLU A 1 89 ? 10.691 -1.836 -13.647 1.00 85.50 89 GLU A N 1
ATOM 683 C CA . GLU A 1 89 ? 11.766 -0.877 -13.879 1.00 85.50 89 GLU A CA 1
ATOM 684 C C . GLU A 1 89 ? 11.259 0.320 -14.708 1.00 85.50 89 GLU A C 1
ATOM 686 O O . GLU A 1 89 ? 10.613 0.153 -15.744 1.00 85.50 89 GLU A O 1
A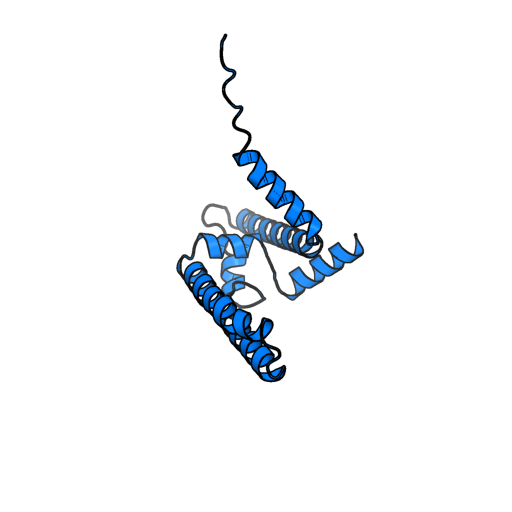TOM 691 N N . PRO A 1 90 ? 11.565 1.563 -14.305 1.00 83.75 90 PRO A N 1
ATOM 692 C CA . PRO A 1 90 ? 11.190 2.736 -15.080 1.00 83.75 90 PRO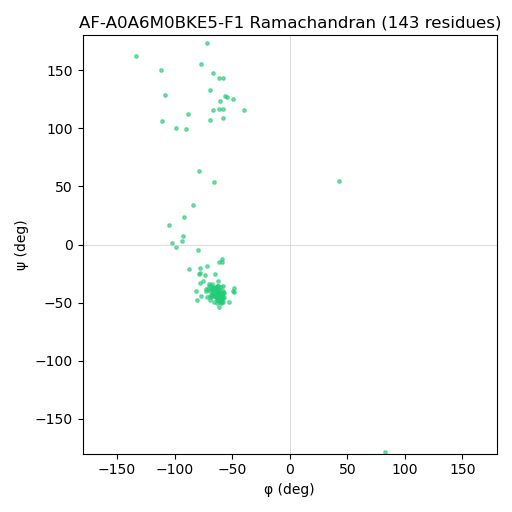 A CA 1
ATOM 693 C C . PRO A 1 90 ? 11.941 2.791 -16.418 1.00 83.75 90 PRO A C 1
ATOM 695 O O . PRO A 1 90 ? 13.143 3.043 -16.457 1.00 83.75 90 PRO A O 1
ATOM 698 N N . ASN A 1 91 ? 11.199 2.699 -17.525 1.00 82.44 91 ASN A N 1
ATOM 699 C CA . ASN A 1 91 ? 11.725 2.720 -18.903 1.00 82.44 91 ASN A CA 1
ATOM 700 C C . ASN A 1 91 ? 12.531 3.981 -19.291 1.00 82.44 91 ASN A C 1
ATOM 702 O O . ASN A 1 91 ? 13.157 4.014 -20.345 1.00 82.44 91 ASN A O 1
ATOM 706 N N . HIS A 1 92 ? 12.483 5.042 -18.481 1.00 86.38 92 HIS A N 1
ATOM 707 C CA . HIS A 1 92 ? 13.158 6.317 -18.738 1.00 86.38 92 HIS A CA 1
ATOM 708 C C . HIS A 1 92 ? 14.494 6.467 -17.993 1.00 86.38 92 HIS A C 1
ATOM 710 O O . HIS A 1 92 ? 15.159 7.491 -18.155 1.00 86.38 92 HIS A O 1
ATOM 716 N N . LEU A 1 93 ? 14.887 5.489 -17.170 1.00 86.88 93 LEU A N 1
ATOM 717 C CA . LEU A 1 93 ? 16.144 5.513 -16.423 1.00 86.88 93 LEU A CA 1
ATOM 718 C C . LEU A 1 93 ? 17.119 4.444 -16.939 1.00 86.88 93 LEU A C 1
ATOM 720 O O . LEU A 1 93 ? 16.691 3.387 -17.402 1.00 86.88 93 LEU A O 1
ATOM 724 N N . PRO A 1 94 ? 18.442 4.677 -16.837 1.00 87.12 94 PRO A N 1
ATOM 725 C CA . PRO A 1 94 ? 19.432 3.625 -17.045 1.00 87.12 94 PRO A CA 1
ATOM 726 C C . PRO A 1 94 ? 19.183 2.472 -16.069 1.00 87.12 94 PRO A C 1
ATOM 728 O O . PRO A 1 94 ? 18.868 2.725 -14.907 1.00 87.12 94 PRO A O 1
ATOM 731 N N . ARG A 1 95 ? 19.397 1.225 -16.502 1.00 83.50 95 ARG A N 1
ATOM 732 C CA . ARG A 1 95 ? 19.113 0.011 -15.711 1.00 83.50 95 ARG A CA 1
ATOM 733 C C . ARG A 1 95 ? 19.658 0.053 -14.274 1.00 83.50 95 ARG A C 1
ATOM 735 O O . ARG A 1 95 ? 18.963 -0.317 -13.335 1.00 83.50 95 ARG A O 1
ATOM 742 N N . GLU A 1 96 ? 20.873 0.568 -14.080 1.00 84.56 96 GLU A N 1
ATOM 743 C CA . GLU A 1 96 ? 21.500 0.645 -12.748 1.00 84.56 96 GLU A CA 1
ATOM 744 C C . GLU A 1 96 ? 20.800 1.639 -11.800 1.00 84.56 96 GLU A C 1
ATOM 746 O O . GLU A 1 96 ? 20.649 1.393 -10.600 1.00 84.56 96 GLU A O 1
ATOM 751 N N . LEU A 1 97 ? 20.303 2.750 -12.349 1.00 89.38 97 LEU A N 1
ATOM 752 C CA . LEU A 1 97 ? 19.505 3.738 -11.619 1.00 89.38 97 LEU A CA 1
ATOM 753 C C . LEU A 1 97 ? 18.056 3.269 -11.438 1.00 89.38 97 LEU A C 1
ATOM 755 O O . LEU A 1 97 ? 17.453 3.550 -10.402 1.00 89.38 97 LEU A O 1
ATOM 759 N N . GLY A 1 98 ? 17.517 2.529 -12.412 1.00 89.50 98 GLY A N 1
ATOM 760 C CA . GLY A 1 98 ? 16.171 1.959 -12.381 1.00 89.50 98 GLY A CA 1
ATOM 761 C C . GLY A 1 98 ? 15.975 1.012 -11.200 1.00 89.50 98 GLY A C 1
ATOM 762 O O . GLY A 1 98 ? 15.059 1.216 -10.406 1.00 89.50 98 GLY A O 1
ATOM 763 N N . LEU A 1 99 ? 16.887 0.054 -11.014 1.00 89.31 99 LEU A N 1
ATOM 764 C CA . LEU A 1 99 ? 16.841 -0.871 -9.876 1.00 89.31 99 LEU A CA 1
ATOM 765 C C . LEU A 1 99 ? 16.900 -0.129 -8.536 1.00 89.31 99 LEU A C 1
ATOM 767 O O . LEU A 1 99 ? 16.055 -0.344 -7.669 1.00 89.31 99 LEU A O 1
ATOM 771 N N . THR A 1 100 ? 17.850 0.798 -8.381 1.00 91.31 100 THR A N 1
ATOM 772 C CA . THR A 1 100 ? 17.996 1.593 -7.148 1.00 91.31 100 THR A CA 1
ATOM 773 C C . THR A 1 100 ? 16.710 2.354 -6.817 1.00 91.31 100 THR A C 1
ATOM 775 O O . THR A 1 100 ? 16.275 2.383 -5.664 1.00 91.31 100 THR A O 1
ATOM 778 N N . TRP A 1 101 ? 16.069 2.934 -7.831 1.00 92.81 101 TRP A N 1
ATOM 779 C CA . TRP A 1 101 ? 14.808 3.651 -7.679 1.00 92.81 101 TRP A CA 1
ATOM 780 C C . TRP A 1 101 ? 13.653 2.741 -7.256 1.00 92.81 101 TRP A C 1
ATOM 782 O O . TRP A 1 101 ? 12.881 3.102 -6.366 1.00 92.81 101 TRP A O 1
ATOM 792 N N . VAL A 1 102 ? 13.542 1.558 -7.861 1.00 93.12 102 VAL A N 1
ATOM 793 C CA . VAL A 1 102 ? 12.515 0.567 -7.521 1.00 93.12 102 VAL A CA 1
ATOM 794 C C . VAL A 1 102 ? 12.652 0.122 -6.062 1.00 93.12 102 VAL A C 1
ATOM 796 O O . VAL A 1 102 ? 11.684 0.210 -5.306 1.00 93.12 102 VAL A O 1
ATOM 799 N N . TYR A 1 103 ? 13.857 -0.258 -5.624 1.00 93.81 103 TYR A N 1
ATOM 800 C CA . TYR A 1 103 ? 14.092 -0.643 -4.227 1.00 93.81 103 TYR A CA 1
ATOM 801 C C . TYR A 1 103 ? 13.843 0.513 -3.258 1.00 93.81 103 TYR A C 1
ATOM 803 O O . TYR A 1 103 ? 13.251 0.310 -2.198 1.00 93.81 103 TYR A O 1
ATOM 811 N N . PHE A 1 104 ? 14.244 1.736 -3.618 1.00 94.81 104 PHE A N 1
ATOM 812 C CA . PHE A 1 104 ? 13.954 2.915 -2.807 1.00 94.81 104 PHE A CA 1
ATOM 813 C C . PHE A 1 104 ? 12.443 3.131 -2.646 1.00 94.81 104 PHE A C 1
ATOM 815 O O . PHE A 1 104 ? 11.966 3.289 -1.521 1.00 94.81 104 PHE A O 1
ATOM 822 N N . LYS A 1 105 ? 11.677 3.077 -3.744 1.00 95.38 105 LYS A N 1
ATOM 823 C CA . 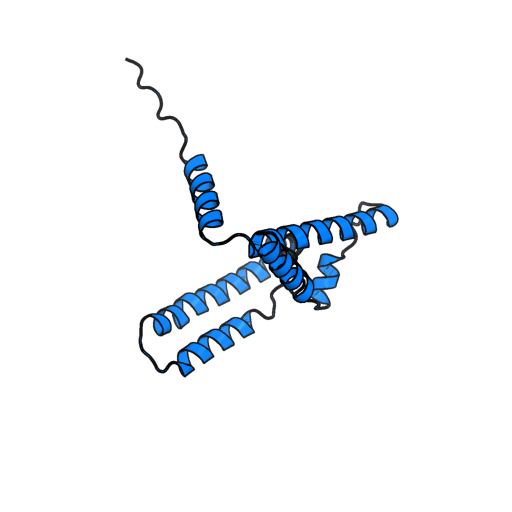LYS A 1 105 ? 10.210 3.178 -3.707 1.00 95.38 105 LYS A CA 1
ATOM 824 C C . LYS A 1 105 ? 9.589 2.098 -2.828 1.00 95.38 105 LYS A C 1
ATOM 826 O O . LYS A 1 105 ? 8.744 2.432 -2.003 1.00 95.38 105 LYS A O 1
ATOM 831 N N . PHE A 1 106 ? 10.030 0.850 -2.973 1.00 95.31 106 PHE A N 1
ATOM 832 C CA . PHE A 1 106 ? 9.554 -0.271 -2.165 1.00 95.31 106 PHE A CA 1
ATOM 833 C C . PHE A 1 106 ? 9.807 -0.042 -0.667 1.00 95.31 106 PHE A C 1
ATOM 835 O O . PHE A 1 106 ? 8.887 -0.135 0.144 1.00 95.31 106 PHE A O 1
ATOM 842 N N . VAL A 1 107 ? 11.029 0.348 -0.284 1.00 96.50 107 VAL A N 1
ATOM 843 C CA . VAL A 1 107 ? 11.380 0.624 1.121 1.00 96.50 107 VAL A CA 1
ATOM 844 C C . VAL A 1 107 ? 10.532 1.762 1.690 1.00 96.50 107 VAL A C 1
ATOM 846 O O . VAL A 1 107 ? 9.989 1.632 2.789 1.00 96.50 107 VAL A O 1
ATOM 849 N N . VAL A 1 108 ? 10.370 2.860 0.947 1.00 97.44 108 VAL A N 1
ATOM 850 C CA . VAL A 1 108 ? 9.503 3.971 1.371 1.00 97.44 108 VAL A CA 1
ATOM 851 C C . VAL A 1 108 ? 8.052 3.499 1.506 1.00 97.44 108 VAL A C 1
ATOM 853 O O . VAL A 1 108 ? 7.393 3.829 2.491 1.00 97.44 108 VAL A O 1
ATOM 856 N N . GLY A 1 109 ? 7.565 2.688 0.569 1.00 96.56 109 GLY A N 1
ATOM 857 C CA . GLY A 1 109 ? 6.221 2.119 0.587 1.00 96.56 109 GLY A CA 1
ATOM 858 C C . GLY A 1 109 ? 5.946 1.226 1.798 1.00 96.56 109 GLY A C 1
ATOM 859 O O . GLY A 1 109 ? 4.915 1.379 2.459 1.00 96.56 109 GLY A O 1
ATOM 860 N N . ILE A 1 110 ? 6.884 0.347 2.154 1.00 96.94 110 ILE A N 1
ATOM 861 C CA . ILE A 1 110 ? 6.810 -0.503 3.353 1.00 96.94 110 ILE A CA 1
ATOM 862 C C . ILE A 1 110 ? 6.839 0.336 4.636 1.00 96.94 110 ILE A C 1
ATOM 864 O O . ILE A 1 110 ? 6.053 0.078 5.552 1.00 96.94 110 ILE A O 1
ATOM 868 N N . ILE A 1 111 ? 7.702 1.358 4.705 1.00 96.31 111 ILE A N 1
ATOM 869 C CA . ILE A 1 111 ? 7.786 2.262 5.864 1.00 96.31 111 ILE A CA 1
ATOM 870 C C . ILE A 1 111 ? 6.473 3.026 6.044 1.00 96.31 111 ILE A C 1
ATOM 872 O O . ILE A 1 111 ? 5.962 3.098 7.162 1.00 96.31 111 ILE A O 1
ATOM 876 N N . LEU A 1 112 ? 5.898 3.562 4.964 1.00 96.19 112 LEU A N 1
ATOM 877 C CA . LEU A 1 112 ? 4.603 4.246 5.013 1.00 96.19 112 LEU A CA 1
ATOM 878 C C . LEU A 1 112 ? 3.496 3.316 5.518 1.00 96.19 112 LEU A C 1
ATOM 880 O O . LEU A 1 112 ? 2.714 3.716 6.379 1.00 96.19 112 LEU A O 1
ATOM 884 N N . SER A 1 113 ? 3.478 2.065 5.060 1.00 95.56 113 SER A N 1
ATOM 885 C CA . SER A 1 113 ? 2.507 1.064 5.518 1.00 95.56 113 SER A CA 1
ATOM 886 C C . SER A 1 113 ? 2.694 0.721 6.998 1.00 95.56 113 SER A C 1
ATOM 888 O O . SER A 1 113 ? 1.723 0.667 7.750 1.00 95.56 113 SER A O 1
ATOM 890 N N . ALA A 1 114 ? 3.939 0.567 7.456 1.00 95.19 114 ALA A N 1
ATOM 891 C CA . ALA A 1 114 ? 4.249 0.320 8.864 1.00 95.19 114 ALA A CA 1
ATOM 892 C C . ALA A 1 114 ? 3.809 1.486 9.764 1.00 95.19 114 ALA A C 1
ATOM 894 O O . ALA A 1 114 ? 3.219 1.267 10.827 1.00 95.19 114 ALA A O 1
ATOM 895 N N . ILE A 1 115 ? 4.049 2.729 9.324 1.00 93.44 115 ILE A N 1
ATOM 896 C CA . ILE A 1 115 ? 3.550 3.933 9.999 1.00 93.44 115 ILE A CA 1
ATOM 897 C C . ILE A 1 115 ? 2.025 3.889 10.045 1.00 93.44 115 ILE A C 1
ATOM 899 O O . ILE A 1 115 ? 1.450 4.075 11.116 1.00 93.44 115 ILE A O 1
ATOM 903 N N . ALA A 1 116 ? 1.370 3.589 8.926 1.00 92.81 116 ALA A N 1
ATOM 904 C CA . ALA A 1 116 ? -0.081 3.579 8.867 1.00 92.81 116 ALA A CA 1
ATOM 905 C C . ALA A 1 116 ? -0.713 2.559 9.821 1.00 92.81 116 ALA A C 1
ATOM 907 O O . ALA A 1 116 ? -1.662 2.900 10.526 1.00 92.81 116 ALA A O 1
ATOM 908 N N . ILE A 1 117 ? -0.137 1.357 9.909 1.00 91.69 117 ILE A N 1
ATOM 909 C CA . ILE A 1 117 ? -0.576 0.298 10.829 1.00 91.69 117 ILE A CA 1
ATOM 910 C C . ILE A 1 117 ? -0.338 0.698 12.294 1.00 91.69 117 ILE A C 1
ATOM 912 O O . ILE A 1 117 ? -1.153 0.394 13.164 1.00 91.69 117 ILE A O 1
ATOM 916 N N . CYS A 1 118 ? 0.770 1.382 12.596 1.00 91.94 118 CYS A N 1
ATOM 917 C CA . CYS A 1 118 ? 1.099 1.748 13.975 1.00 91.94 118 CYS A CA 1
ATOM 918 C C . CYS A 1 118 ? 0.300 2.955 14.502 1.00 91.94 118 CYS A C 1
ATOM 920 O O . CYS A 1 118 ? 0.216 3.143 15.722 1.00 91.94 118 CYS A O 1
ATOM 922 N N . MET A 1 119 ? -0.266 3.781 13.610 1.00 89.06 119 MET A N 1
ATOM 923 C CA . MET A 1 119 ? -1.067 4.946 13.981 1.00 89.06 119 MET A CA 1
ATOM 924 C C . MET A 1 119 ? -2.537 4.552 14.145 1.00 89.06 119 MET A C 1
ATOM 926 O O . MET A 1 119 ? -3.219 4.192 13.193 1.00 89.06 119 MET A O 1
ATOM 930 N N . GLY A 1 120 ? -3.031 4.616 15.383 1.00 85.88 120 GLY A N 1
ATOM 931 C CA . GLY A 1 120 ? -4.416 4.266 15.706 1.00 85.88 120 GLY A CA 1
ATOM 932 C C . GLY A 1 120 ? -5.450 5.283 15.204 1.00 85.88 120 GLY A C 1
ATOM 933 O O . GLY A 1 120 ? -5.113 6.381 14.759 1.00 85.88 120 GLY A O 1
ATOM 934 N N . ALA A 1 121 ? -6.732 4.940 15.362 1.00 87.19 121 ALA A N 1
ATOM 935 C CA . ALA A 1 121 ? -7.874 5.749 14.919 1.00 87.19 121 ALA A CA 1
ATOM 936 C C . ALA A 1 121 ? -7.848 7.240 15.337 1.00 87.19 121 ALA A C 1
ATOM 938 O O . ALA A 1 121 ? -8.178 8.072 14.490 1.00 87.19 121 ALA A O 1
ATOM 939 N N . PRO A 1 122 ? -7.419 7.629 16.563 1.00 87.25 122 PRO A N 1
ATOM 940 C CA . PRO A 1 122 ? -7.374 9.042 16.951 1.00 87.25 122 PRO A CA 1
ATOM 941 C C . PRO A 1 122 ? -6.498 9.902 16.030 1.00 87.25 122 PRO A C 1
ATOM 943 O O . PRO A 1 122 ? -6.896 11.002 15.661 1.00 87.25 122 PRO A O 1
ATOM 946 N N . PHE A 1 123 ? -5.344 9.384 15.593 1.00 91.12 123 PHE A N 1
ATOM 947 C CA . PHE A 1 123 ? -4.452 10.101 14.678 1.00 91.12 123 PHE A CA 1
ATOM 948 C C . PHE A 1 123 ? -5.126 10.361 13.327 1.00 91.12 123 PHE A C 1
ATOM 950 O O . PHE A 1 123 ? -5.147 11.492 12.845 1.00 91.12 123 PHE A O 1
ATOM 957 N N . TRP A 1 124 ? -5.704 9.319 12.724 1.00 91.44 124 TRP A N 1
ATOM 958 C CA . TRP A 1 124 ? -6.341 9.431 11.413 1.00 91.44 124 TRP A CA 1
ATOM 959 C C . TRP A 1 124 ? -7.573 10.338 11.447 1.00 91.44 124 TRP A C 1
ATOM 961 O O . TRP A 1 124 ? -7.777 11.123 10.521 1.00 91.44 124 TRP A O 1
ATOM 971 N N . PHE A 1 125 ? -8.345 10.305 12.536 1.00 90.56 125 PHE A N 1
ATOM 972 C CA . PHE A 1 125 ? -9.467 11.220 12.745 1.00 90.56 125 PHE A CA 1
ATOM 973 C C . PHE A 1 125 ? -9.009 12.682 12.837 1.00 90.56 125 PHE A C 1
ATOM 975 O O . PHE A 1 125 ? -9.599 13.560 12.207 1.00 90.56 125 PHE A O 1
ATOM 982 N N . GLU A 1 126 ? -7.920 12.957 13.560 1.00 92.75 126 GLU A N 1
ATOM 983 C CA . GLU A 1 126 ? -7.333 14.299 13.620 1.00 92.75 126 GLU A CA 1
ATOM 984 C C . GLU A 1 126 ? -6.836 14.788 12.252 1.00 92.75 126 GLU A C 1
ATOM 986 O O . GLU A 1 126 ? -7.090 15.941 11.889 1.00 92.75 126 GLU A O 1
ATOM 991 N N . VAL A 1 127 ? -6.153 13.937 11.478 1.00 90.88 127 VAL A N 1
ATOM 992 C CA . VAL A 1 127 ? -5.679 14.278 10.123 1.00 90.88 127 VAL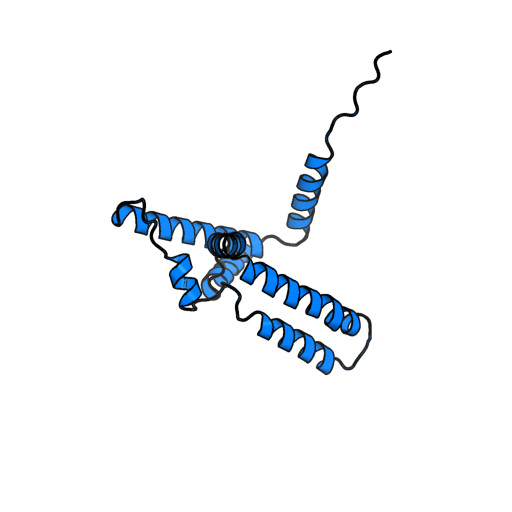 A CA 1
ATOM 993 C C . VAL A 1 127 ? -6.853 14.610 9.203 1.00 90.88 127 VAL A C 1
ATOM 995 O O . VAL A 1 127 ? -6.839 15.658 8.553 1.00 90.88 127 VAL A O 1
ATOM 998 N N . LEU A 1 128 ? -7.890 13.768 9.184 1.00 89.62 128 LEU A N 1
ATOM 999 C CA . LEU A 1 128 ? -9.096 13.995 8.383 1.00 89.62 128 LEU A CA 1
ATOM 1000 C C . LEU A 1 128 ? -9.797 15.302 8.772 1.00 89.62 128 LEU A C 1
ATOM 1002 O O . LEU A 1 128 ? -10.108 16.109 7.895 1.00 89.62 128 LEU A O 1
ATOM 1006 N N . ASN A 1 129 ? -9.973 15.564 10.071 1.00 89.06 129 ASN A N 1
ATOM 1007 C CA . ASN A 1 129 ? -10.572 16.812 10.551 1.00 89.06 129 ASN A CA 1
ATOM 1008 C C . ASN A 1 129 ? -9.779 18.041 10.102 1.00 89.06 129 ASN A C 1
ATOM 1010 O O . ASN A 1 129 ? -10.367 19.029 9.661 1.00 89.06 129 ASN A O 1
ATOM 1014 N N . LYS A 1 130 ? -8.444 17.992 10.175 1.00 89.88 130 LYS A N 1
ATOM 1015 C CA . LYS A 1 130 ? -7.591 19.092 9.703 1.00 89.88 130 LYS A CA 1
ATOM 1016 C C . LYS A 1 130 ? -7.746 19.318 8.200 1.00 89.88 130 LYS A C 1
ATOM 1018 O O . LYS A 1 130 ? -7.924 20.460 7.789 1.00 89.88 130 LYS A O 1
ATOM 1023 N N . LEU A 1 131 ? -7.736 18.258 7.392 1.00 92.00 131 LEU A N 1
ATOM 1024 C CA . LEU A 1 131 ? -7.894 18.358 5.935 1.00 92.00 131 LEU A CA 1
ATOM 1025 C C . LEU A 1 131 ? -9.258 18.935 5.529 1.00 92.00 131 LEU A C 1
ATOM 1027 O O . LEU A 1 131 ? -9.325 19.811 4.667 1.00 92.00 131 LEU A O 1
ATOM 1031 N N . VAL A 1 132 ? -10.342 18.488 6.171 1.00 87.56 132 VAL A N 1
ATOM 1032 C CA . VAL A 1 132 ? -11.697 19.003 5.910 1.00 87.56 132 VAL A CA 1
ATOM 1033 C C . VAL A 1 132 ? -11.817 20.470 6.328 1.00 87.56 132 VAL A C 1
ATOM 1035 O O . VAL A 1 132 ? -12.361 21.279 5.574 1.00 87.56 132 VAL A O 1
ATOM 1038 N N . ASN A 1 133 ? -11.266 20.837 7.489 1.00 80.69 133 ASN A N 1
ATOM 1039 C CA . ASN A 1 133 ? -11.320 22.211 7.989 1.00 80.69 133 ASN A CA 1
ATOM 1040 C C . ASN A 1 133 ? -10.489 23.185 7.140 1.00 80.69 133 ASN A C 1
ATOM 1042 O O . ASN A 1 133 ? -10.928 24.314 6.939 1.00 80.69 133 ASN A O 1
ATOM 1046 N N . VAL A 1 134 ? -9.355 22.757 6.571 1.00 79.06 134 VAL A N 1
ATOM 1047 C CA . VAL A 1 134 ? -8.536 23.577 5.651 1.00 79.06 134 VAL A CA 1
ATOM 1048 C C . VAL A 1 134 ? -9.298 23.957 4.377 1.00 79.06 134 VAL A C 1
ATOM 1050 O O . VAL A 1 134 ? -9.105 25.045 3.840 1.00 79.06 134 VAL A O 1
ATOM 1053 N N . ARG A 1 135 ? -10.225 23.115 3.904 1.00 65.69 135 ARG A N 1
ATOM 1054 C CA . ARG A 1 135 ? -11.095 23.471 2.770 1.00 65.69 135 ARG A CA 1
ATOM 1055 C C . ARG A 1 135 ? -12.160 24.516 3.140 1.00 65.69 135 ARG A C 1
ATOM 1057 O O . ARG A 1 135 ? -12.704 25.161 2.250 1.00 65.69 135 ARG A O 1
ATOM 1064 N N . ASN A 1 136 ? -12.442 24.700 4.431 1.00 60.97 136 ASN A N 1
ATOM 1065 C CA . ASN A 1 136 ? -13.463 25.615 4.950 1.00 60.97 136 ASN A CA 1
ATOM 1066 C C . ASN A 1 136 ? -12.903 26.941 5.506 1.00 60.97 136 ASN A C 1
ATOM 1068 O O . ASN A 1 136 ? -13.687 27.775 5.951 1.00 60.97 136 ASN A O 1
ATOM 1072 N N . THR A 1 137 ? -11.588 27.190 5.457 1.00 59.84 137 THR A N 1
ATOM 1073 C CA . THR A 1 137 ? -10.967 28.453 5.916 1.00 59.84 137 THR A CA 1
ATOM 1074 C C . THR A 1 137 ? -10.987 29.576 4.871 1.00 59.84 137 THR A C 1
ATOM 1076 O O . THR A 1 137 ? -10.075 30.396 4.815 1.00 59.84 137 THR A O 1
ATOM 1079 N N . GLY A 1 138 ? -12.027 29.652 4.038 1.00 62.44 138 GLY A N 1
ATOM 1080 C CA . GLY A 1 138 ? -12.294 30.878 3.290 1.00 62.44 138 GLY A CA 1
ATOM 1081 C C . GLY A 1 138 ? -12.744 31.959 4.269 1.00 62.44 138 GLY A C 1
ATOM 1082 O O . GLY A 1 138 ? -13.854 31.871 4.795 1.00 62.44 138 GLY A O 1
ATOM 1083 N N . ASP A 1 139 ? -11.890 32.948 4.545 1.00 63.00 139 ASP A N 1
ATOM 1084 C CA . ASP A 1 139 ? -12.267 34.115 5.345 1.00 63.00 139 ASP A CA 1
ATOM 1085 C C . ASP A 1 139 ? -13.579 34.701 4.803 1.00 63.00 139 ASP A C 1
ATOM 1087 O O . ASP A 1 139 ? -13.687 35.033 3.618 1.00 63.00 139 ASP A O 1
ATOM 1091 N N . LYS A 1 140 ? -14.596 34.847 5.666 1.00 60.44 140 LYS A N 1
ATOM 1092 C CA . LYS A 1 140 ? -15.781 35.638 5.312 1.00 60.44 140 LYS A CA 1
ATOM 1093 C C . LYS A 1 140 ? -15.292 37.040 4.934 1.00 60.44 140 LYS A C 1
ATOM 1095 O O . LYS A 1 140 ? -14.575 37.640 5.742 1.00 60.44 140 LYS A O 1
ATOM 1100 N N . PRO A 1 141 ? -15.666 37.585 3.760 1.00 65.56 141 PRO A N 1
ATOM 1101 C CA . PRO A 1 141 ? -15.250 38.927 3.383 1.00 65.56 141 PRO A CA 1
ATOM 1102 C C . PRO A 1 141 ? -15.664 39.895 4.491 1.00 65.56 141 PRO A C 1
ATOM 1104 O O . PRO A 1 141 ? -16.818 39.897 4.931 1.00 65.56 141 PRO A O 1
ATOM 1107 N N . LYS A 1 142 ? -14.704 40.684 4.987 1.00 63.72 142 LYS A N 1
ATOM 1108 C CA . LYS A 1 142 ? -14.988 41.738 5.961 1.00 63.72 142 LYS A CA 1
ATOM 1109 C C . LYS A 1 142 ? -16.002 42.680 5.321 1.00 63.72 142 LYS A C 1
ATOM 1111 O O . LYS A 1 142 ? -15.706 43.306 4.308 1.00 63.72 142 LYS A O 1
ATOM 1116 N N . SER A 1 143 ? -17.194 42.760 5.909 1.00 63.12 143 SER A N 1
ATOM 1117 C CA . SER A 1 143 ? -18.181 43.772 5.549 1.00 63.12 143 SER A CA 1
ATOM 1118 C C . SER A 1 143 ? -17.538 45.140 5.762 1.00 63.12 143 SER A C 1
ATOM 1120 O O . SER A 1 143 ? -17.303 45.532 6.906 1.00 63.12 143 SER A O 1
ATOM 1122 N N . SER A 1 144 ? -17.224 45.841 4.672 1.00 58.91 144 SER A N 1
ATOM 1123 C CA . SER A 1 144 ? -16.867 47.257 4.729 1.00 58.91 144 SER A CA 1
ATOM 1124 C C . SER A 1 144 ? -18.062 48.004 5.316 1.00 58.91 144 SER A C 1
ATOM 1126 O O . SER A 1 144 ? -19.177 47.863 4.811 1.00 58.91 144 SER A O 1
ATOM 1128 N N . LYS A 1 145 ? -17.836 48.734 6.407 1.00 47.78 145 LYS A N 1
ATOM 1129 C CA . LYS A 1 145 ? -18.680 49.872 6.778 1.00 47.78 145 LYS A CA 1
ATOM 1130 C C . LYS A 1 145 ? -18.166 51.116 6.074 1.00 47.78 145 LYS A C 1
ATOM 1132 O O . LYS A 1 145 ? -16.960 51.120 5.737 1.00 47.78 145 LYS A O 1
#

Sequence (145 aa):
KAISFLIGLVISLALNIDTINISNQFYKNHSVRAAVNQVTNRIVNETGACLQQESNSNDCYDSITSAVDDLAFLPIGWGETNLIEQFEEPNHLPRELGLTWVYFKFVVGIILSAIAICMGAPFWFEVLNKLVNVRNTGDKPKSSK

Radius of gyration: 20.63 Å; Cα contacts (8 Å, |Δi|>4): 106; chains: 1; bounding box: 51×68×39 Å

pLDDT: mean 85.34, std 10.48, range [47.78, 97.44]

Secondary structure (DSSP, 8-state):
-HHHHHHHHHHHHHTT--HHHHHHHHHH-HHHHHHHHHHHHHHHHHHHHHHHS---HHHHHHHHHHHHHTTTTSS-SS-HHHHHHHTPPPTTS-HHHHHHHHHHHHHHHHHHHHHHHHS-HHHHHHHHHHHHHHHT--PPPP---

Foldseek 3Di:
DVVLLVVQLCVCVQWVQFQLLLVVCVVPDPPLVVLVVVLVVQCCVVLVVVVVDPPDPVVSVVSVVVSVVSCPPRLIGPDPVNVCSLLPFDPVDDPVVRNVVSVVSSVVRSSVSSVVSSDDPVVVVVVVVVVVVVVVPPPDPPPDD

Solvent-accessible surface area (backbone atoms only — not comparable to full-atom values): 8123 Å² total; per-residue (Å²): 107,72,65,45,35,52,52,18,39,51,51,18,60,76,43,38,36,32,51,54,50,38,49,51,50,50,72,72,34,67,62,60,46,50,50,52,51,54,52,47,56,47,46,55,60,58,48,51,54,44,75,75,40,97,56,67,67,65,64,46,50,53,55,51,51,54,57,52,57,72,49,73,80,53,71,50,34,90,44,68,74,38,47,52,69,55,61,52,65,51,90,90,46,60,69,77,57,16,54,54,50,34,54,50,51,49,53,52,10,29,51,52,30,7,52,56,64,45,52,53,70,72,57,56,52,52,53,51,52,51,58,58,49,63,75,65,67,70,76,76,78,78,79,81,126